Protein AF-A0A969HN40-F1 (afdb_monomer_lite)

pLDDT: mean 96.11, std 3.5, range [78.69, 98.81]

Structure (mmCIF, N/CA/C/O backbone):
data_AF-A0A969HN40-F1
#
_entry.id   AF-A0A969HN40-F1
#
loop_
_atom_site.group_PDB
_atom_site.id
_atom_site.type_symbol
_atom_site.label_atom_id
_atom_site.label_alt_id
_atom_site.label_comp_id
_atom_site.label_asym_id
_atom_site.label_entity_id
_atom_site.label_seq_id
_atom_site.pdbx_PDB_ins_code
_atom_site.Cartn_x
_atom_site.Cartn_y
_atom_site.Cartn_z
_atom_site.occupancy
_atom_site.B_iso_or_equiv
_atom_site.auth_seq_id
_atom_site.auth_comp_id
_atom_site.auth_asym_id
_atom_site.auth_atom_id
_atom_site.pdbx_PDB_model_num
ATOM 1 N N . MET A 1 1 ? -13.214 -8.926 4.012 1.00 90.50 1 MET A N 1
ATOM 2 C CA . MET A 1 1 ? -11.767 -8.872 4.311 1.00 90.50 1 MET A CA 1
ATOM 3 C C . MET A 1 1 ? -11.148 -7.890 3.340 1.00 90.50 1 MET A C 1
ATOM 5 O O . MET A 1 1 ? -11.535 -7.920 2.179 1.00 90.50 1 MET A O 1
ATOM 9 N N . PHE A 1 2 ? -10.266 -7.009 3.793 1.00 96.75 2 PHE A N 1
ATOM 10 C CA . PHE A 1 2 ? -9.610 -6.047 2.911 1.00 96.75 2 PHE A CA 1
ATOM 11 C C . PHE A 1 2 ? -8.331 -6.652 2.345 1.00 96.75 2 PHE A C 1
ATOM 13 O O . PHE A 1 2 ? -7.706 -7.507 2.966 1.00 96.75 2 PHE A O 1
ATOM 20 N N . GLN A 1 3 ? -7.941 -6.216 1.160 1.00 97.69 3 GLN A N 1
ATOM 21 C CA . GLN A 1 3 ? -6.602 -6.446 0.628 1.00 97.69 3 GLN A CA 1
ATOM 22 C C . GLN A 1 3 ? -6.073 -5.111 0.152 1.00 97.69 3 GLN A C 1
ATOM 24 O O . GLN A 1 3 ? -6.839 -4.329 -0.413 1.00 97.69 3 GLN A O 1
ATOM 29 N N . PHE A 1 4 ? -4.795 -4.872 0.400 1.00 98.38 4 PHE A N 1
ATOM 30 C CA . PHE A 1 4 ? -4.113 -3.638 0.065 1.00 98.38 4 PHE A CA 1
ATOM 31 C C . PHE A 1 4 ? -3.052 -3.901 -0.989 1.00 98.38 4 PHE A C 1
ATOM 33 O O . PHE A 1 4 ? -2.492 -4.998 -1.069 1.00 98.38 4 PHE A O 1
ATOM 40 N N . TRP A 1 5 ? -2.793 -2.873 -1.784 1.00 98.50 5 TRP A N 1
ATOM 41 C CA . TRP A 1 5 ? -1.742 -2.851 -2.776 1.00 98.50 5 TRP A CA 1
ATOM 42 C C . TRP A 1 5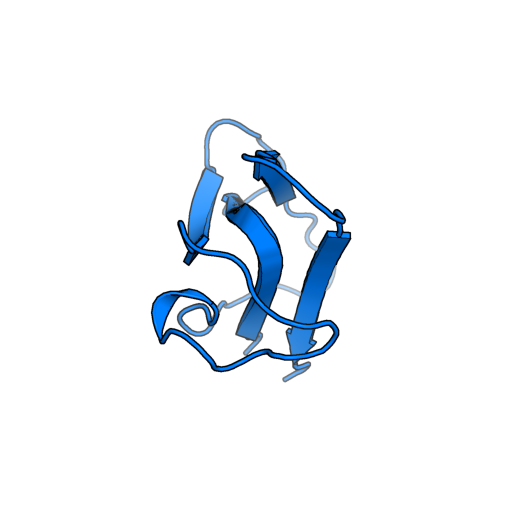 ? -0.919 -1.578 -2.668 1.00 98.50 5 TRP A C 1
ATOM 44 O O . TRP A 1 5 ? -1.457 -0.523 -2.323 1.00 98.50 5 TRP A O 1
ATOM 54 N N . ILE A 1 6 ? 0.353 -1.680 -3.043 1.00 98.56 6 ILE A N 1
ATOM 55 C CA . ILE A 1 6 ? 1.206 -0.526 -3.309 1.00 98.56 6 ILE A CA 1
ATOM 56 C C . ILE A 1 6 ? 1.931 -0.687 -4.650 1.00 98.56 6 ILE A C 1
ATOM 58 O O . ILE A 1 6 ? 2.301 -1.796 -5.049 1.00 98.56 6 ILE A O 1
ATOM 62 N N . ALA A 1 7 ? 2.082 0.419 -5.367 1.00 97.81 7 ALA A N 1
ATOM 63 C CA . ALA A 1 7 ? 2.871 0.530 -6.587 1.00 97.81 7 ALA A CA 1
ATOM 64 C C . ALA A 1 7 ? 3.619 1.866 -6.573 1.00 97.81 7 ALA A C 1
ATOM 66 O O . ALA A 1 7 ? 3.096 2.852 -6.049 1.00 97.81 7 ALA A O 1
ATOM 67 N N . GLY A 1 8 ? 4.812 1.906 -7.150 1.00 97.00 8 GLY A N 1
ATOM 68 C CA . GLY A 1 8 ? 5.565 3.142 -7.295 1.00 97.00 8 GLY A CA 1
ATOM 69 C C . GLY A 1 8 ? 6.766 3.030 -8.218 1.00 97.00 8 GLY A C 1
ATOM 70 O O . GLY A 1 8 ? 7.051 1.967 -8.773 1.00 97.00 8 GLY A O 1
ATOM 71 N N . ASP A 1 9 ? 7.442 4.157 -8.376 1.00 95.00 9 ASP A N 1
ATOM 72 C CA . ASP A 1 9 ? 8.714 4.293 -9.074 1.00 95.00 9 ASP A CA 1
ATOM 73 C C . ASP A 1 9 ? 9.627 5.189 -8.214 1.00 95.00 9 ASP A C 1
ATOM 75 O O . ASP A 1 9 ? 9.338 6.372 -8.038 1.00 95.00 9 ASP A O 1
ATOM 79 N N . ASP A 1 10 ? 10.662 4.684 -7.536 1.00 94.44 10 ASP A N 1
ATOM 80 C CA . ASP A 1 10 ? 11.117 3.290 -7.433 1.00 94.44 10 ASP A CA 1
ATOM 81 C C . ASP A 1 10 ? 10.498 2.574 -6.211 1.00 94.44 10 ASP A C 1
ATOM 83 O O . ASP A 1 10 ? 9.341 2.148 -6.212 1.00 94.44 10 ASP A O 1
ATOM 87 N N . GLY A 1 11 ? 11.290 2.404 -5.149 1.00 96.81 11 GLY A N 1
ATOM 88 C CA . GLY A 1 11 ? 10.967 1.544 -4.023 1.00 96.81 11 GLY A CA 1
ATOM 89 C C . GLY A 1 11 ? 9.866 2.139 -3.161 1.00 96.81 11 GLY A C 1
ATOM 90 O O . GLY A 1 11 ? 9.918 3.313 -2.797 1.00 96.81 11 GLY A O 1
ATOM 91 N N . VAL A 1 12 ? 8.900 1.308 -2.782 1.00 98.31 12 VAL A N 1
ATOM 92 C CA . VAL A 1 12 ? 7.765 1.707 -1.949 1.00 98.31 12 VAL A CA 1
ATOM 93 C C . VAL A 1 12 ? 7.451 0.675 -0.881 1.00 98.31 12 VAL A C 1
ATOM 95 O O . VAL A 1 12 ? 7.629 -0.531 -1.075 1.00 98.31 12 VAL A O 1
ATOM 98 N N . GLU A 1 13 ? 6.919 1.152 0.236 1.00 98.75 13 GLU A N 1
ATOM 99 C CA . GLU A 1 13 ? 6.486 0.326 1.357 1.00 98.75 13 GLU A CA 1
ATOM 100 C C . GLU A 1 13 ? 5.157 0.832 1.915 1.00 98.75 13 GLU A C 1
ATOM 102 O O . GLU A 1 13 ? 4.950 2.035 2.047 1.00 98.75 13 GLU A O 1
ATOM 107 N N . LEU A 1 14 ? 4.267 -0.090 2.272 1.00 98.81 14 LEU A N 1
ATOM 108 C CA . LEU A 1 14 ? 2.989 0.178 2.917 1.00 98.81 14 LEU A CA 1
ATOM 109 C C . LEU A 1 14 ? 2.970 -0.500 4.281 1.00 98.81 14 LEU A C 1
ATOM 111 O O . LEU A 1 14 ? 3.128 -1.721 4.379 1.00 98.81 14 LEU A O 1
ATOM 115 N N . TRP A 1 15 ? 2.719 0.288 5.315 1.00 98.81 15 TRP A N 1
ATOM 116 C CA . TRP A 1 15 ? 2.698 -0.149 6.702 1.00 98.81 15 TRP A CA 1
ATOM 117 C C . TRP A 1 15 ? 1.331 0.134 7.306 1.00 98.81 15 TRP A C 1
ATOM 119 O O . TRP A 1 15 ? 0.767 1.205 7.104 1.00 98.81 15 TRP A O 1
ATOM 129 N N . LEU A 1 16 ? 0.785 -0.829 8.044 1.00 98.69 16 LEU A N 1
ATOM 130 C CA . LEU A 1 16 ? -0.522 -0.713 8.680 1.00 98.69 16 LEU A CA 1
ATOM 131 C C . LEU A 1 16 ? -0.431 -1.178 10.128 1.00 98.69 16 LEU A C 1
ATOM 133 O O . LEU A 1 16 ? 0.115 -2.243 10.416 1.00 98.69 16 LEU A O 1
ATOM 137 N N . SER A 1 17 ? -0.977 -0.373 11.028 1.00 98.50 17 SER A N 1
ATOM 138 C CA . SER A 1 17 ? -1.100 -0.702 12.442 1.00 98.50 17 SER A CA 1
ATOM 139 C C . SER A 1 17 ? -2.347 -1.534 12.730 1.00 98.50 17 SER A C 1
ATOM 141 O O . SER A 1 17 ? -3.352 -1.462 12.019 1.00 98.50 17 SER A O 1
ATOM 143 N N . SER A 1 18 ? -2.305 -2.309 13.815 1.00 97.00 18 SER A N 1
ATOM 144 C CA . SER A 1 18 ? -3.488 -2.973 14.371 1.00 97.00 18 SER A CA 1
ATOM 145 C C . SER A 1 18 ? -4.453 -2.015 15.082 1.00 97.00 18 SER A C 1
ATOM 147 O O . SER A 1 18 ? -5.571 -2.411 15.413 1.00 97.00 18 SER A O 1
ATOM 149 N N . ASP A 1 19 ? -4.035 -0.775 15.340 1.00 97.75 19 ASP A N 1
ATOM 150 C CA . ASP A 1 19 ? -4.827 0.264 15.995 1.00 97.75 19 ASP A CA 1
ATOM 151 C C . ASP A 1 19 ? -4.398 1.673 15.537 1.00 97.75 19 ASP A C 1
ATOM 153 O O . ASP A 1 19 ? -3.818 1.852 14.468 1.00 97.75 19 ASP A O 1
ATOM 157 N N . VAL A 1 20 ? -4.738 2.701 16.316 1.00 97.81 20 VAL A N 1
ATOM 158 C CA . VAL A 1 20 ? -4.422 4.107 16.017 1.00 97.81 20 VAL A CA 1
ATOM 159 C C . VAL A 1 20 ? -2.967 4.489 16.308 1.00 97.81 20 VAL A C 1
ATOM 161 O O . VAL A 1 20 ? -2.564 5.602 15.985 1.00 97.81 20 VAL A O 1
ATOM 164 N N . SER A 1 21 ? -2.191 3.619 16.957 1.00 98.00 21 SER A N 1
ATOM 165 C CA . SER A 1 21 ? -0.813 3.901 17.345 1.00 98.00 21 SER A CA 1
ATOM 166 C C . SER A 1 21 ? 0.158 3.553 16.223 1.00 98.00 21 SER A C 1
ATOM 168 O O . SER A 1 21 ? 0.130 2.447 15.682 1.00 98.00 21 SER A O 1
ATOM 170 N N . GLU A 1 22 ? 1.091 4.461 15.952 1.00 97.06 22 GLU A N 1
ATOM 171 C CA . GLU A 1 22 ? 2.240 4.228 15.066 1.00 97.06 22 GLU A CA 1
ATOM 172 C C . GLU A 1 22 ? 3.199 3.143 15.590 1.00 97.06 22 GLU A C 1
ATOM 174 O O . GLU A 1 22 ? 3.962 2.565 14.827 1.00 97.06 22 GLU A O 1
ATOM 179 N N . ASN A 1 23 ? 3.133 2.792 16.880 1.00 97.31 23 ASN A N 1
ATOM 180 C CA . ASN A 1 23 ? 4.026 1.793 17.477 1.00 97.31 23 ASN A CA 1
ATOM 181 C C . ASN A 1 23 ? 3.677 0.346 17.093 1.00 97.31 23 ASN A C 1
ATOM 183 O O . ASN A 1 23 ? 4.491 -0.552 17.299 1.00 97.31 23 ASN A O 1
ATOM 187 N N . ASN A 1 24 ? 2.473 0.111 16.562 1.00 97.00 24 ASN A N 1
ATOM 188 C CA . ASN A 1 24 ? 1.955 -1.226 16.255 1.00 97.00 24 ASN A CA 1
ATOM 189 C C . ASN A 1 24 ? 1.919 -1.519 14.744 1.00 97.00 24 ASN A C 1
ATOM 191 O O . ASN A 1 24 ? 1.198 -2.415 14.301 1.00 97.00 24 ASN A O 1
ATOM 195 N N . VAL A 1 25 ? 2.677 -0.763 13.944 1.00 97.50 25 VAL A N 1
ATOM 196 C CA . VAL A 1 25 ? 2.734 -0.930 12.488 1.00 97.50 25 VAL A CA 1
ATOM 197 C C . VAL A 1 25 ? 3.450 -2.206 12.063 1.00 97.50 25 VAL A C 1
ATOM 199 O O . VAL A 1 25 ? 4.467 -2.610 12.625 1.00 97.50 25 VAL A O 1
ATOM 202 N N . GLN A 1 26 ? 2.931 -2.821 11.005 1.00 98.31 26 GLN A N 1
ATOM 203 C CA . GLN A 1 26 ? 3.571 -3.920 10.294 1.00 98.31 26 GLN A CA 1
ATOM 204 C C . GLN A 1 26 ? 3.579 -3.618 8.799 1.00 98.31 26 GLN A C 1
ATOM 206 O O . GLN A 1 26 ? 2.607 -3.080 8.267 1.00 98.31 26 GLN A O 1
ATOM 211 N N . GLN A 1 27 ? 4.662 -3.979 8.110 1.00 98.69 27 GLN A N 1
ATOM 212 C CA . GLN A 1 27 ? 4.720 -3.872 6.657 1.00 98.69 27 GLN A CA 1
ATOM 213 C C . GLN A 1 27 ? 3.740 -4.878 6.052 1.00 98.69 27 GLN A C 1
ATOM 215 O O . GLN A 1 27 ? 3.824 -6.077 6.322 1.00 98.69 27 GLN A O 1
ATOM 220 N N . ILE A 1 28 ? 2.805 -4.393 5.239 1.00 98.62 28 ILE A N 1
ATOM 221 C CA . ILE A 1 28 ? 1.759 -5.221 4.631 1.00 98.62 28 ILE A CA 1
ATOM 222 C C . ILE A 1 28 ? 1.925 -5.387 3.123 1.00 98.62 28 ILE A C 1
ATOM 224 O O . ILE A 1 28 ? 1.422 -6.365 2.582 1.00 98.62 28 ILE A O 1
ATOM 228 N N . ALA A 1 29 ? 2.612 -4.469 2.444 1.00 98.69 29 ALA A N 1
ATOM 229 C CA . ALA A 1 29 ? 2.936 -4.568 1.023 1.00 98.69 29 ALA A CA 1
ATOM 230 C C . ALA A 1 29 ? 4.173 -3.718 0.709 1.00 98.69 29 ALA A C 1
ATOM 232 O O . ALA A 1 29 ? 4.390 -2.700 1.358 1.00 98.69 29 ALA A O 1
ATOM 233 N N . TYR A 1 30 ? 4.987 -4.122 -0.262 1.00 98.69 30 TYR A N 1
ATOM 234 C CA . TYR A 1 30 ? 6.181 -3.377 -0.667 1.00 98.69 30 TYR A CA 1
ATOM 235 C C . TYR A 1 30 ? 6.725 -3.847 -2.019 1.00 98.69 30 TYR A C 1
ATOM 237 O O . TYR A 1 30 ? 6.420 -4.949 -2.488 1.00 98.69 30 TYR A O 1
ATOM 245 N N . HIS A 1 31 ? 7.611 -3.050 -2.608 1.00 97.62 31 HIS A N 1
ATOM 246 C CA . 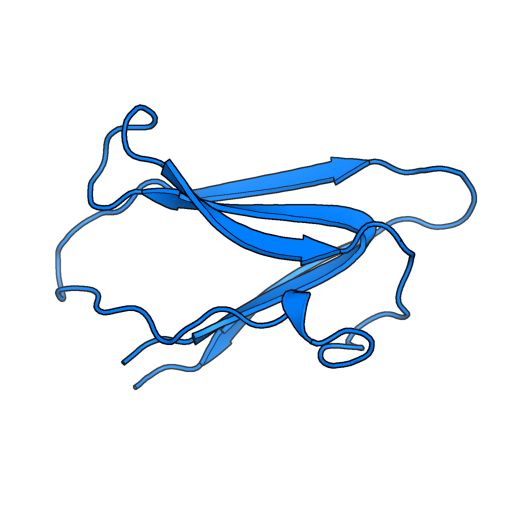HIS A 1 31 ? 8.599 -3.517 -3.577 1.00 97.62 31 HIS A CA 1
ATOM 247 C C . HIS A 1 31 ? 9.827 -2.603 -3.595 1.00 97.62 31 HIS A C 1
ATOM 249 O O . HIS A 1 31 ? 9.757 -1.443 -3.212 1.00 97.62 31 HIS A O 1
ATOM 255 N N . SER A 1 32 ? 10.960 -3.128 -4.059 1.00 96.31 32 SER A N 1
ATOM 256 C CA . SER A 1 32 ? 12.244 -2.411 -4.145 1.00 96.31 32 SER A CA 1
ATOM 257 C C . SER A 1 32 ? 12.713 -2.167 -5.588 1.00 96.31 32 SER A C 1
ATOM 259 O O . SER A 1 32 ? 13.893 -1.928 -5.832 1.00 96.31 32 SER A O 1
ATOM 261 N N . THR A 1 33 ? 11.796 -2.282 -6.548 1.00 93.75 33 THR A N 1
ATOM 262 C CA . THR A 1 33 ? 11.985 -1.959 -7.976 1.00 93.75 33 THR A CA 1
ATOM 263 C C . THR A 1 33 ? 11.077 -0.790 -8.369 1.00 93.75 33 THR A C 1
ATOM 265 O O . THR A 1 33 ? 10.406 -0.264 -7.492 1.00 93.75 33 THR A O 1
ATOM 268 N N . TRP A 1 34 ? 11.008 -0.428 -9.645 1.00 94.31 34 TRP A N 1
ATOM 269 C CA . TRP A 1 34 ? 10.012 0.491 -10.197 1.00 94.31 34 TRP A CA 1
ATOM 270 C C . TRP A 1 34 ? 8.905 -0.270 -10.917 1.00 94.31 34 TRP A C 1
ATOM 272 O O . TRP A 1 34 ? 9.131 -1.373 -11.428 1.00 94.31 34 TRP A O 1
ATOM 282 N N . ASN A 1 35 ? 7.738 0.346 -11.045 1.00 92.81 35 ASN A N 1
ATOM 283 C CA . ASN A 1 35 ? 6.597 -0.162 -11.799 1.00 92.81 35 ASN A CA 1
ATOM 284 C C . ASN A 1 35 ? 6.092 0.904 -12.769 1.00 92.81 35 ASN A C 1
ATOM 286 O O . ASN A 1 35 ? 6.406 2.074 -12.612 1.00 92.81 35 ASN A O 1
ATOM 290 N N . THR A 1 36 ? 5.276 0.536 -13.756 1.00 94.19 36 THR A N 1
ATOM 291 C CA . THR A 1 36 ? 4.497 1.557 -14.476 1.00 94.19 36 THR A CA 1
ATOM 292 C C . THR A 1 36 ? 3.255 1.952 -13.679 1.00 94.19 36 THR A C 1
ATOM 294 O O . THR A 1 36 ? 2.786 1.199 -12.823 1.00 94.19 36 THR A O 1
ATOM 297 N N . TYR A 1 37 ? 2.676 3.110 -13.996 1.00 93.50 37 TYR A N 1
ATOM 298 C CA . TYR A 1 37 ? 1.399 3.541 -13.424 1.00 93.50 37 TYR A CA 1
ATOM 299 C C . TYR A 1 37 ? 0.325 2.442 -13.564 1.00 93.50 37 TYR A C 1
ATOM 301 O O . TYR A 1 37 ? 0.231 1.802 -14.614 1.00 93.50 37 TYR A O 1
ATOM 309 N N . ASP A 1 38 ? -0.456 2.205 -12.506 1.00 94.88 38 ASP A N 1
ATOM 310 C CA . ASP A 1 38 ? -1.483 1.152 -12.406 1.00 94.88 38 ASP A CA 1
ATOM 311 C C . ASP A 1 38 ? -0.987 -0.308 -12.562 1.00 94.88 38 ASP A C 1
ATOM 313 O O . ASP A 1 38 ? -1.785 -1.240 -12.723 1.00 94.88 38 ASP A O 1
ATOM 317 N N . GLU A 1 39 ? 0.321 -0.566 -12.468 1.00 96.75 39 GLU A N 1
ATOM 318 C CA . GLU A 1 39 ? 0.884 -1.920 -12.511 1.00 96.75 39 GLU A CA 1
ATOM 319 C C . GLU A 1 39 ? 0.901 -2.573 -11.116 1.00 96.75 39 GLU A C 1
ATOM 321 O O . GLU A 1 39 ? 1.888 -2.570 -10.380 1.00 96.75 39 GLU A O 1
ATOM 326 N N . TRP A 1 40 ? -0.231 -3.169 -10.740 1.00 96.88 40 TRP A N 1
ATOM 327 C CA . TRP A 1 40 ? -0.474 -3.681 -9.382 1.00 96.88 40 TRP A CA 1
ATOM 328 C C . TRP A 1 40 ? 0.082 -5.082 -9.073 1.00 96.88 40 TRP A C 1
ATOM 330 O O . TRP A 1 40 ? -0.012 -5.533 -7.932 1.00 96.88 40 TRP A O 1
ATOM 340 N N . ASN A 1 41 ? 0.593 -5.816 -10.068 1.00 96.12 41 ASN A N 1
ATOM 341 C CA . ASN A 1 41 ? 0.966 -7.232 -9.916 1.00 96.12 41 ASN A CA 1
ATOM 342 C C . ASN A 1 41 ? 2.309 -7.592 -10.585 1.00 96.12 41 ASN A C 1
ATOM 344 O O . ASN A 1 41 ? 2.472 -8.726 -11.038 1.00 96.12 41 ASN A O 1
ATOM 348 N N . LYS A 1 42 ? 3.262 -6.654 -10.657 1.00 96.81 42 LYS A N 1
ATOM 349 C CA . LYS A 1 42 ? 4.613 -6.916 -11.184 1.00 96.81 42 LYS A CA 1
ATOM 350 C C . LYS A 1 42 ? 5.399 -7.845 -10.263 1.00 96.81 42 LYS A C 1
ATOM 352 O O . LYS A 1 42 ? 6.031 -8.793 -10.723 1.00 96.81 42 LYS A O 1
ATOM 357 N N . VAL A 1 43 ? 5.319 -7.603 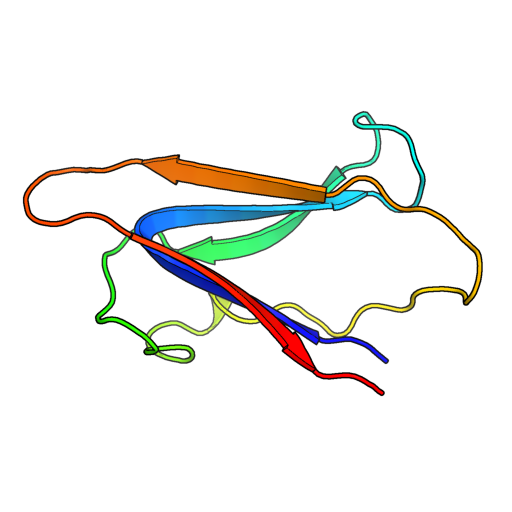-8.954 1.00 96.94 43 VAL A N 1
ATOM 358 C CA . VAL A 1 43 ? 5.890 -8.476 -7.920 1.00 96.94 43 VAL A CA 1
ATOM 359 C C . VAL A 1 43 ? 4.844 -8.849 -6.877 1.00 96.94 43 VAL A C 1
ATOM 361 O O . VAL A 1 43 ? 3.957 -8.068 -6.540 1.00 96.94 43 VAL A O 1
ATOM 364 N N . SER A 1 44 ? 4.938 -10.066 -6.338 1.00 97.44 44 SER A N 1
ATOM 365 C CA . SER A 1 44 ? 3.917 -10.610 -5.432 1.00 97.44 44 SER A CA 1
ATOM 366 C C . SER A 1 44 ? 3.785 -9.836 -4.120 1.00 97.44 44 SER A C 1
ATOM 368 O O . SER A 1 44 ? 2.715 -9.851 -3.517 1.00 97.44 44 SER A O 1
ATOM 370 N N . THR A 1 45 ? 4.852 -9.163 -3.685 1.00 98.44 45 THR A N 1
ATOM 371 C CA . THR A 1 45 ? 4.900 -8.373 -2.446 1.00 98.44 45 THR A CA 1
ATOM 372 C C . THR A 1 45 ? 4.142 -7.051 -2.546 1.00 98.44 45 THR A C 1
ATOM 374 O O . THR A 1 45 ? 3.858 -6.446 -1.517 1.00 98.44 45 THR A O 1
ATOM 377 N N . GLN A 1 46 ? 3.735 -6.627 -3.750 1.00 98.19 46 GLN A N 1
ATOM 378 C CA . GLN A 1 46 ? 2.860 -5.465 -3.930 1.00 98.19 46 GLN A CA 1
ATOM 379 C C . GLN A 1 46 ? 1.484 -5.652 -3.317 1.00 98.19 46 GLN A C 1
ATOM 381 O O . GLN A 1 46 ? 0.800 -4.663 -3.095 1.00 98.19 46 GLN A O 1
ATOM 386 N N . LYS A 1 47 ? 1.060 -6.899 -3.091 1.00 98.44 47 LYS A N 1
ATOM 387 C CA . LYS A 1 47 ? -0.251 -7.240 -2.553 1.00 98.44 47 LYS A CA 1
ATOM 388 C C . LYS A 1 47 ? -0.114 -7.775 -1.138 1.00 98.44 47 LYS A C 1
ATOM 390 O O . LYS A 1 47 ? 0.607 -8.744 -0.905 1.00 98.44 47 LYS A O 1
ATOM 395 N N . SER A 1 48 ? -0.911 -7.231 -0.229 1.00 98.44 48 SER A N 1
ATOM 396 C CA . SER A 1 48 ? -0.959 -7.713 1.141 1.00 98.44 48 SER A CA 1
ATOM 397 C C . SER A 1 48 ? -1.603 -9.094 1.269 1.00 98.44 48 SER A C 1
ATOM 399 O O . SER A 1 48 ? -2.467 -9.509 0.481 1.00 98.44 48 SER A O 1
ATOM 401 N N . ALA A 1 49 ? -1.265 -9.782 2.361 1.00 96.81 49 ALA A N 1
ATOM 402 C CA . ALA A 1 49 ? -2.184 -10.757 2.931 1.00 96.81 49 ALA A CA 1
ATOM 403 C C . ALA A 1 49 ? -3.526 -10.073 3.233 1.00 96.81 49 ALA A C 1
ATOM 405 O O . ALA A 1 49 ? -3.623 -8.848 3.336 1.00 96.81 49 ALA A O 1
ATOM 406 N N . ALA A 1 50 ? -4.593 -10.851 3.334 1.00 96.56 50 ALA A N 1
ATOM 407 C CA . ALA A 1 50 ? -5.888 -10.254 3.578 1.00 96.56 50 ALA A CA 1
ATOM 408 C C . ALA A 1 50 ? -5.987 -9.767 5.047 1.00 96.56 50 ALA A C 1
ATOM 410 O O . ALA A 1 50 ? -5.500 -10.416 5.971 1.00 96.56 50 ALA A O 1
ATOM 411 N N . VAL A 1 51 ? -6.563 -8.582 5.240 1.00 97.00 51 VAL A N 1
ATOM 412 C CA . VAL A 1 51 ? -6.561 -7.812 6.490 1.00 97.00 51 VAL A CA 1
ATOM 413 C C . VAL A 1 51 ? -7.987 -7.699 7.025 1.00 97.00 51 VAL A C 1
ATOM 415 O O . VAL A 1 51 ? -8.935 -7.410 6.283 1.00 97.00 51 VAL A O 1
ATOM 418 N N . TYR A 1 52 ? -8.150 -7.926 8.325 1.00 95.25 52 TYR A N 1
ATOM 419 C CA . TYR A 1 52 ? -9.420 -7.755 9.021 1.00 95.25 52 TYR A CA 1
ATOM 420 C C . TYR A 1 52 ? -9.469 -6.376 9.668 1.00 95.25 52 TYR A C 1
ATOM 422 O O . TYR A 1 52 ? -8.697 -6.092 10.575 1.00 95.25 52 TYR A O 1
ATOM 430 N N . LEU A 1 53 ? -10.396 -5.540 9.204 1.00 95.50 53 LEU A N 1
ATOM 431 C CA . LEU A 1 53 ? -10.670 -4.231 9.785 1.00 95.50 53 LEU A CA 1
ATOM 432 C C . LEU A 1 53 ? -12.093 -4.211 10.329 1.00 95.50 53 LEU A C 1
ATOM 434 O O . LEU A 1 53 ? -13.009 -4.766 9.712 1.00 95.50 53 LEU A O 1
ATOM 438 N N . VAL A 1 54 ? -12.266 -3.565 11.475 1.00 96.38 54 VAL A N 1
ATOM 439 C CA . VAL A 1 54 ? -13.554 -3.414 12.147 1.00 96.38 54 VAL A CA 1
ATOM 440 C C . VAL A 1 54 ? -14.172 -2.081 11.737 1.00 96.38 54 VAL A C 1
ATOM 442 O O . VAL A 1 54 ? -13.530 -1.033 11.793 1.00 96.38 54 VAL A O 1
ATOM 445 N N . ALA A 1 55 ? -15.435 -2.109 11.305 1.00 95.94 55 ALA A N 1
ATOM 446 C CA . ALA A 1 55 ? -16.154 -0.896 10.936 1.00 95.94 55 ALA A CA 1
ATOM 447 C C . ALA A 1 55 ? -16.233 0.075 12.128 1.00 95.94 55 ALA A C 1
ATOM 449 O O . ALA A 1 55 ? -16.583 -0.323 13.236 1.00 95.94 55 ALA A O 1
ATOM 450 N N . GLY A 1 56 ? -15.915 1.348 11.889 1.00 96.94 56 GLY A N 1
ATOM 451 C CA . GLY A 1 56 ? -15.891 2.387 12.923 1.00 96.94 56 GLY A CA 1
ATOM 452 C C . GLY A 1 56 ? -14.591 2.466 13.732 1.00 96.94 56 GLY A C 1
ATOM 453 O O . GLY A 1 56 ? -14.419 3.430 14.473 1.00 96.94 56 GLY A O 1
ATOM 454 N N . GLN A 1 57 ? -13.663 1.517 13.571 1.00 97.25 57 GLN A N 1
ATOM 455 C CA . GLN A 1 57 ? -12.332 1.597 14.170 1.00 97.25 57 GLN A CA 1
ATOM 456 C C . GLN A 1 57 ? -11.369 2.357 13.249 1.00 97.25 57 GLN A C 1
ATOM 458 O O . GLN A 1 57 ? -11.378 2.182 12.029 1.00 97.25 57 GLN A O 1
ATOM 463 N N . GLN A 1 58 ? -10.545 3.216 13.847 1.00 97.88 58 GLN A N 1
ATOM 464 C CA . GLN A 1 58 ? -9.456 3.907 13.163 1.00 97.88 58 GLN A CA 1
ATOM 465 C C . GLN A 1 58 ? -8.173 3.076 13.245 1.00 97.88 58 GLN A C 1
ATOM 467 O O . GLN A 1 58 ? -7.922 2.407 14.249 1.00 97.88 58 GLN A O 1
ATOM 472 N N . TYR A 1 59 ? -7.368 3.153 12.189 1.00 98.31 59 TYR A N 1
ATOM 473 C CA . TYR A 1 59 ? -6.093 2.457 12.065 1.00 98.31 59 TYR A CA 1
ATOM 474 C C . TYR A 1 59 ? -5.054 3.423 11.502 1.00 98.31 59 TYR A C 1
ATOM 476 O O . TYR A 1 59 ? -5.364 4.187 10.585 1.00 98.31 59 TYR A O 1
ATOM 484 N N . TYR A 1 60 ? -3.844 3.392 12.048 1.00 98.50 60 TYR A N 1
ATOM 485 C CA . TYR A 1 60 ? -2.709 4.146 11.527 1.00 98.50 60 TYR A CA 1
ATOM 486 C C . TYR A 1 60 ? -2.127 3.446 10.293 1.00 98.50 60 TYR A C 1
ATOM 488 O O . TYR A 1 60 ? -1.942 2.227 10.308 1.00 98.50 60 TYR A O 1
ATOM 496 N N . ILE A 1 61 ? -1.838 4.204 9.233 1.00 98.38 61 ILE A N 1
ATOM 497 C CA . ILE A 1 61 ? -1.284 3.698 7.973 1.00 98.38 61 ILE A CA 1
ATOM 498 C C . ILE A 1 61 ? -0.226 4.666 7.441 1.00 98.38 61 ILE A C 1
ATOM 500 O O . ILE A 1 61 ? -0.465 5.871 7.412 1.00 98.38 61 ILE A O 1
ATOM 504 N N . ASP A 1 62 ? 0.891 4.116 6.974 1.00 98.25 62 ASP A N 1
ATOM 505 C CA . ASP A 1 62 ? 1.991 4.851 6.352 1.00 98.25 62 ASP A CA 1
ATOM 506 C C . ASP A 1 62 ? 2.318 4.276 4.979 1.00 98.25 62 ASP A C 1
ATOM 508 O O . ASP A 1 62 ? 2.307 3.058 4.782 1.00 98.25 62 ASP A O 1
ATOM 512 N N . ALA A 1 63 ? 2.687 5.155 4.051 1.00 98.31 63 ALA A N 1
ATOM 513 C CA . ALA A 1 63 ? 3.258 4.783 2.767 1.00 98.31 63 ALA A CA 1
ATOM 514 C C . ALA A 1 63 ? 4.572 5.541 2.554 1.00 98.31 63 ALA A C 1
ATOM 516 O O . ALA A 1 63 ? 4.606 6.770 2.624 1.00 98.31 63 ALA A O 1
ATOM 517 N N . TYR A 1 64 ? 5.645 4.802 2.290 1.00 98.12 64 TYR A N 1
ATOM 518 C CA . TYR A 1 64 ? 6.976 5.344 2.039 1.00 98.12 64 TYR A CA 1
ATOM 519 C C . TYR A 1 64 ? 7.347 5.135 0.574 1.00 98.12 64 TYR A C 1
ATOM 521 O O . TYR A 1 64 ? 7.078 4.071 0.023 1.00 98.12 64 TYR A O 1
ATOM 529 N N . MET A 1 65 ? 7.999 6.129 -0.029 1.00 96.62 65 MET A N 1
ATOM 530 C CA . MET A 1 65 ? 8.553 6.070 -1.382 1.00 96.62 65 MET A CA 1
ATOM 531 C C . MET A 1 65 ? 10.009 6.522 -1.351 1.00 96.62 65 MET A C 1
ATOM 533 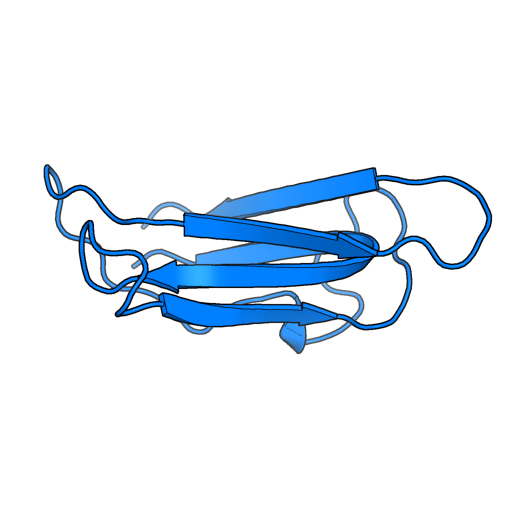O O . MET A 1 65 ? 10.354 7.494 -0.674 1.00 96.62 65 MET A O 1
ATOM 537 N N . LYS A 1 66 ? 10.858 5.835 -2.108 1.00 95.62 66 LYS A N 1
ATOM 538 C CA . LYS A 1 66 ? 12.238 6.220 -2.366 1.00 95.62 66 LYS A CA 1
ATOM 539 C C . LYS A 1 66 ? 12.512 6.131 -3.860 1.00 95.62 66 LYS A C 1
ATOM 541 O O . LYS A 1 66 ? 12.549 5.037 -4.414 1.00 95.62 66 LYS A O 1
ATOM 546 N N . GLU A 1 67 ? 12.760 7.284 -4.466 1.00 92.62 67 GLU A N 1
ATOM 547 C CA . GLU A 1 67 ? 13.185 7.393 -5.859 1.00 92.62 67 GLU A CA 1
ATOM 548 C C . GLU A 1 67 ? 14.692 7.108 -5.983 1.00 92.62 67 GLU A C 1
ATOM 550 O O . GLU A 1 67 ? 15.487 7.443 -5.092 1.00 92.62 67 GLU A O 1
ATOM 555 N N . GLY A 1 68 ? 15.061 6.378 -7.033 1.00 87.12 68 GLY A N 1
ATOM 556 C CA . GLY A 1 68 ? 16.434 6.063 -7.411 1.00 87.12 68 GLY A CA 1
ATOM 557 C C . GLY A 1 68 ? 16.890 6.808 -8.667 1.00 87.12 68 GLY A C 1
ATOM 558 O O . GLY A 1 68 ? 18.084 7.102 -8.783 1.00 87.12 68 GLY A O 1
ATOM 559 N N . GLY A 1 69 ? 15.970 7.123 -9.582 1.00 88.50 69 GLY A N 1
ATOM 560 C CA . GLY A 1 69 ? 16.203 8.022 -10.710 1.00 88.50 69 GLY A CA 1
ATOM 561 C C . GLY A 1 69 ? 15.155 7.883 -11.818 1.00 88.50 69 GLY A C 1
ATOM 562 O O . GLY A 1 69 ? 14.918 6.782 -12.298 1.00 88.50 69 GLY A O 1
ATOM 563 N N . GLY A 1 70 ? 14.629 8.993 -12.333 1.00 88.31 70 GLY A N 1
ATOM 564 C CA . GLY A 1 70 ? 13.748 8.991 -13.502 1.00 88.31 70 GLY A CA 1
ATOM 565 C C . GLY A 1 70 ? 12.462 9.764 -13.251 1.00 88.31 70 GLY A C 1
ATOM 566 O O . GLY A 1 70 ? 12.511 10.933 -12.879 1.00 88.31 70 GLY A O 1
ATOM 567 N N . GLY A 1 71 ? 11.325 9.141 -13.563 1.00 86.62 71 GLY A N 1
ATOM 568 C CA . GLY A 1 71 ? 10.013 9.647 -13.164 1.00 86.62 71 GLY A CA 1
ATOM 569 C C . GLY A 1 71 ? 9.609 9.054 -11.819 1.00 86.62 71 GLY A C 1
ATOM 570 O O . GLY A 1 71 ? 10.137 8.024 -11.422 1.00 86.62 71 GLY A O 1
ATOM 571 N N . ASP A 1 72 ? 8.664 9.689 -11.134 1.00 91.56 72 ASP A N 1
ATOM 572 C CA . ASP A 1 72 ? 8.249 9.281 -9.799 1.00 91.56 72 ASP A CA 1
ATOM 573 C C . ASP A 1 72 ? 6.730 9.147 -9.678 1.00 91.56 72 ASP A C 1
ATOM 575 O O . ASP A 1 72 ? 5.950 9.926 -10.234 1.00 91.56 72 ASP A O 1
ATOM 579 N N . PHE A 1 73 ? 6.293 8.139 -8.924 1.00 96.06 73 PHE A N 1
ATOM 580 C CA . PHE A 1 73 ? 4.929 8.069 -8.409 1.00 96.06 73 PHE A CA 1
ATOM 581 C C . PHE A 1 73 ? 4.823 7.084 -7.243 1.00 96.06 73 PHE A C 1
ATOM 583 O O . PHE A 1 73 ? 5.635 6.176 -7.082 1.00 96.06 73 PHE A O 1
ATOM 590 N N . MET A 1 74 ? 3.742 7.219 -6.475 1.00 97.75 74 MET A N 1
ATOM 591 C CA . MET A 1 74 ? 3.295 6.218 -5.511 1.00 97.75 74 MET A CA 1
ATOM 592 C C . MET A 1 74 ? 1.769 6.122 -5.545 1.00 97.75 74 MET A C 1
ATOM 594 O O . MET A 1 74 ? 1.069 7.136 -5.530 1.00 97.75 74 MET A O 1
ATOM 598 N N . GLN A 1 75 ? 1.245 4.899 -5.570 1.00 98.00 75 GLN A N 1
ATOM 599 C CA . GLN A 1 75 ? -0.181 4.606 -5.506 1.00 98.00 75 GLN A CA 1
ATOM 600 C C . GLN A 1 75 ? -0.454 3.555 -4.429 1.00 98.00 75 GLN A C 1
ATOM 602 O O . GLN A 1 75 ? 0.205 2.518 -4.367 1.00 98.00 75 GLN A O 1
ATOM 607 N N . VAL A 1 76 ? -1.486 3.799 -3.622 1.00 98.19 76 VAL A N 1
ATOM 608 C CA . VAL A 1 76 ? -2.031 2.831 -2.665 1.00 98.19 76 VAL A CA 1
ATOM 609 C C . VAL A 1 76 ? -3.447 2.479 -3.098 1.00 98.19 76 VAL A C 1
ATOM 611 O O . VAL A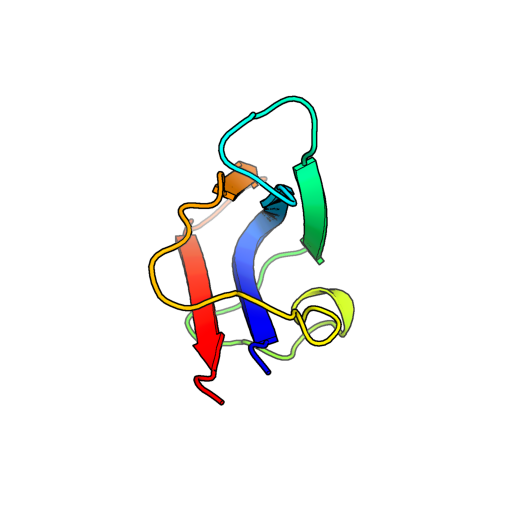 1 76 ? -4.273 3.362 -3.327 1.00 98.19 76 VAL A O 1
ATOM 614 N N . GLY A 1 77 ? -3.731 1.185 -3.210 1.00 97.62 77 GLY A N 1
ATOM 615 C CA . GLY A 1 77 ? -5.040 0.664 -3.596 1.00 97.62 77 GLY A CA 1
ATOM 616 C C . GLY A 1 77 ? -5.579 -0.316 -2.563 1.00 97.62 77 GLY A C 1
ATOM 617 O O . GLY A 1 77 ? -4.819 -0.957 -1.841 1.00 97.62 77 GLY A O 1
ATOM 618 N N . TRP A 1 78 ? -6.900 -0.475 -2.494 1.00 97.31 78 TRP A N 1
ATOM 619 C CA . TRP A 1 78 ? -7.508 -1.536 -1.694 1.00 97.31 78 TRP A CA 1
ATOM 620 C C . TRP A 1 78 ? -8.783 -2.079 -2.324 1.00 97.31 78 TRP A C 1
ATOM 622 O O . TRP A 1 78 ? -9.547 -1.371 -2.982 1.00 97.31 78 TRP A O 1
ATOM 632 N N . ARG A 1 79 ? -9.046 -3.358 -2.062 1.00 95.56 79 ARG A N 1
ATOM 633 C CA . ARG A 1 79 ? -10.301 -4.021 -2.414 1.00 95.56 79 ARG A CA 1
ATOM 634 C C . ARG A 1 79 ? -1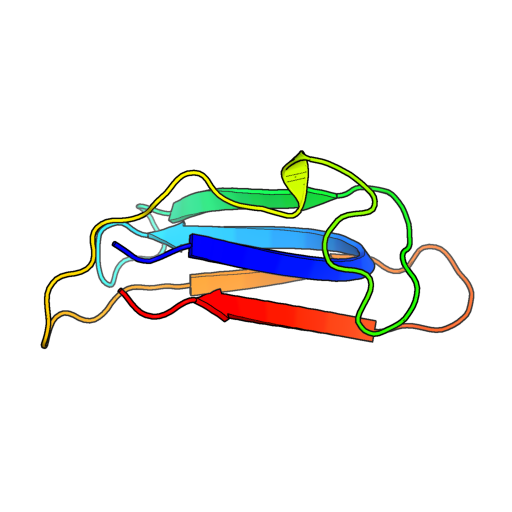1.192 -4.088 -1.178 1.00 95.56 79 ARG A C 1
ATOM 636 O O . ARG A 1 79 ? -10.767 -4.590 -0.136 1.00 95.56 79 ARG A O 1
ATOM 643 N N . LYS A 1 80 ? -12.419 -3.571 -1.302 1.00 85.62 80 LYS A N 1
ATOM 644 C CA . LYS A 1 80 ? -13.465 -3.724 -0.278 1.00 85.62 80 LYS A CA 1
ATOM 645 C C . LYS A 1 80 ? -13.854 -5.211 -0.132 1.00 85.62 80 LYS A C 1
ATOM 647 O O . LYS A 1 80 ? -13.645 -5.957 -1.089 1.00 85.62 80 LYS A O 1
ATOM 652 N N . PRO A 1 81 ? -14.370 -5.629 1.041 1.00 78.69 81 PRO A N 1
ATOM 653 C CA . PRO A 1 81 ? -14.876 -6.980 1.271 1.00 78.69 81 PRO A CA 1
ATOM 654 C C . PRO A 1 81 ? -15.835 -7.477 0.192 1.00 78.69 81 PRO A C 1
ATOM 656 O O . PRO A 1 81 ? -16.619 -6.646 -0.319 1.00 78.69 81 PRO A O 1
#

Sequence (81 aa):
MFQFWIAGDDGVELWLSSDVSENNVQQIAYHSTWNTYDEWNKVSTQKSAAVYLVAGQQYYIDAYMKEGGGGDFMQVGWRKP

Radius of gyration: 12.83 Å; chains: 1; bounding box: 33×20×32 Å

Secondary structure (DSSP, 8-state):
-BEEEEEEESEEEEEEESSS-GGGEEEEEEESS---TT-TTSSGGGBPPPB---TT----EEEEEE--SS--EEEEEEE--

Foldseek 3Di:
DKKKFKAKAAWKWKWKAPAADPVRIDTFAIDGGHDDPPPGPPDPRRMGDGDDDDPPGDIDMDMDDDHPDDDIDMDMDMDDD